Protein AF-A0A6N2KWV5-F1 (afdb_monomer_lite)

Radius of gyration: 16.98 Å; chains: 1; bounding box: 44×33×42 Å

pLDDT: mean 80.91, std 16.28, range [36.53, 98.19]

Sequence (181 aa):
MEHQEISQGLNRRLTGRFKATDANRLRDEYKRLVNGLALSGNLPGSDSWLSNPALPDDILREAVPGNIRRAEHFLHVLRRLLQYLTVRLDTEDVEKESPISFVASINNQAGIDQKTLKFCYDRLHSLMLTLEITDTDDFLHVQTICDFATLVGTYSRGFSIIIEPFDERMPHIPDPVLQLP

Structure (mmCIF, N/CA/C/O backbone):
data_AF-A0A6N2KWV5-F1
#
_entry.id   AF-A0A6N2KWV5-F1
#
loop_
_atom_site.group_PDB
_atom_site.id
_atom_site.type_symbol
_atom_site.label_atom_id
_atom_site.label_alt_id
_atom_site.label_comp_id
_atom_site.label_asym_id
_atom_site.label_entity_id
_atom_site.label_seq_id
_atom_site.pdbx_PDB_ins_code
_atom_site.Cartn_x
_atom_site.Cartn_y
_atom_site.Cartn_z
_atom_site.occupancy
_atom_site.B_iso_or_equiv
_atom_site.auth_seq_id
_atom_site.auth_comp_id
_atom_site.auth_asym_id
_atom_site.auth_atom_id
_atom_site.pdbx_PDB_model_num
ATOM 1 N N . MET A 1 1 ? -15.058 15.237 -1.815 1.00 39.69 1 MET A N 1
ATOM 2 C CA . MET A 1 1 ? -15.020 15.262 -3.298 1.00 39.69 1 MET A CA 1
ATOM 3 C C . MET A 1 1 ? -13.595 15.496 -3.815 1.00 39.69 1 MET A C 1
ATOM 5 O O . MET A 1 1 ? -13.148 14.713 -4.641 1.00 39.69 1 MET A O 1
ATOM 9 N N . GLU A 1 2 ? -12.834 16.448 -3.253 1.00 44.88 2 GLU A N 1
ATOM 10 C CA . GLU A 1 2 ? -11.426 16.720 -3.633 1.00 44.88 2 GLU A CA 1
ATOM 11 C C . GLU A 1 2 ? -10.454 15.541 -3.415 1.00 44.88 2 GLU A C 1
ATOM 13 O O . GLU A 1 2 ? -9.685 15.205 -4.312 1.00 44.88 2 GLU A O 1
ATOM 18 N N . HIS A 1 3 ? -10.517 14.831 -2.280 1.00 46.53 3 HIS A N 1
ATOM 19 C CA . HIS A 1 3 ? -9.602 13.704 -2.002 1.00 46.53 3 HIS A CA 1
ATOM 20 C C . HIS A 1 3 ? -9.715 12.546 -3.010 1.00 46.53 3 HIS A C 1
ATOM 22 O O . HIS A 1 3 ? -8.729 11.870 -3.328 1.00 46.53 3 HIS A O 1
ATOM 28 N N . GLN A 1 4 ? -10.917 12.337 -3.552 1.00 45.81 4 GLN A N 1
ATOM 29 C CA . GLN A 1 4 ? -11.189 11.286 -4.527 1.00 45.81 4 GLN A CA 1
ATOM 30 C C . GLN A 1 4 ? -10.720 11.694 -5.932 1.00 45.81 4 GLN A C 1
ATOM 32 O O . GLN A 1 4 ? -10.188 10.854 -6.659 1.00 45.81 4 GLN A O 1
ATOM 37 N N . GLU A 1 5 ? -10.810 12.981 -6.287 1.00 52.19 5 GLU A N 1
ATOM 38 C CA . GLU A 1 5 ? -10.238 13.528 -7.526 1.00 52.19 5 GLU A CA 1
ATOM 39 C C . GLU A 1 5 ? -8.705 13.517 -7.522 1.00 52.19 5 GLU A C 1
ATOM 41 O O . GLU A 1 5 ? -8.103 13.160 -8.535 1.00 52.19 5 GLU A O 1
ATOM 46 N N . ILE A 1 6 ? -8.062 13.815 -6.388 1.00 52.72 6 ILE A N 1
ATOM 47 C CA . ILE A 1 6 ? -6.595 13.791 -6.257 1.00 52.72 6 ILE A CA 1
ATOM 48 C C . ILE A 1 6 ? -6.064 12.360 -6.427 1.00 52.72 6 ILE A C 1
ATOM 50 O O . ILE A 1 6 ? -5.170 12.118 -7.243 1.00 52.72 6 ILE A O 1
ATOM 54 N N . SER A 1 7 ? -6.669 11.380 -5.745 1.00 53.28 7 SER A N 1
ATOM 55 C CA . SER A 1 7 ? -6.285 9.966 -5.882 1.00 53.28 7 SER A CA 1
ATOM 56 C C . SER A 1 7 ? -6.522 9.423 -7.298 1.00 53.28 7 SER A C 1
ATOM 58 O O . SER A 1 7 ? -5.690 8.683 -7.835 1.00 53.28 7 SER A O 1
ATOM 60 N N . GLN A 1 8 ? -7.627 9.804 -7.947 1.00 59.06 8 GLN A N 1
ATOM 61 C CA . GLN A 1 8 ? -7.905 9.409 -9.332 1.00 59.06 8 GLN A CA 1
ATOM 62 C C . GLN A 1 8 ? -6.974 10.104 -10.338 1.00 59.06 8 GLN A C 1
ATOM 64 O O . GLN A 1 8 ? -6.502 9.465 -11.285 1.00 59.06 8 GLN A O 1
ATOM 69 N N . GLY A 1 9 ? -6.660 11.382 -10.119 1.00 63.72 9 GLY A N 1
ATOM 70 C CA . GLY A 1 9 ? -5.737 12.170 -10.931 1.00 63.72 9 GLY A CA 1
ATOM 71 C C . GLY A 1 9 ? -4.317 11.612 -10.888 1.00 63.72 9 GLY A C 1
ATOM 72 O O . GLY A 1 9 ? -3.697 11.412 -11.937 1.00 63.72 9 GLY A O 1
ATOM 73 N N . LEU A 1 10 ? -3.838 11.256 -9.698 1.00 62.84 10 LEU A N 1
ATOM 74 C CA . LEU A 1 10 ? -2.514 10.675 -9.494 1.00 62.84 10 LEU A CA 1
ATOM 75 C C . LEU A 1 10 ? -2.386 9.290 -10.142 1.00 62.84 10 LEU A C 1
ATOM 77 O O . LEU A 1 10 ? -1.411 8.995 -10.838 1.00 62.84 10 LEU A O 1
ATOM 81 N N . ASN A 1 11 ? -3.426 8.463 -10.025 1.00 64.62 11 ASN A N 1
ATOM 82 C CA . ASN A 1 11 ? -3.470 7.161 -10.684 1.00 64.62 11 ASN A CA 1
ATOM 83 C C . ASN A 1 11 ? -3.483 7.281 -12.216 1.00 64.62 11 ASN A C 1
ATOM 85 O O . ASN A 1 11 ? -2.806 6.523 -12.922 1.00 64.62 11 ASN A O 1
ATOM 89 N N . ARG A 1 12 ? -4.221 8.263 -12.747 1.00 69.00 12 ARG A N 1
ATOM 90 C CA . ARG A 1 12 ? -4.242 8.566 -14.181 1.00 69.00 12 ARG A CA 1
ATOM 91 C C . ARG A 1 12 ? -2.865 9.027 -14.666 1.00 69.00 12 ARG A C 1
ATOM 93 O O . ARG A 1 12 ? -2.441 8.573 -15.726 1.00 69.00 12 ARG A O 1
ATOM 100 N N . ARG A 1 13 ? -2.143 9.845 -13.890 1.00 71.38 13 ARG A N 1
ATOM 101 C CA . ARG A 1 13 ? -0.769 10.281 -14.206 1.00 71.38 13 ARG A CA 1
ATOM 102 C C . ARG A 1 13 ? 0.225 9.116 -14.196 1.00 71.38 13 ARG A C 1
ATOM 104 O O . ARG A 1 13 ? 0.943 8.952 -15.181 1.00 71.38 13 ARG A O 1
ATOM 111 N N . LEU A 1 14 ? 0.209 8.256 -13.168 1.00 69.88 14 LEU A N 1
ATOM 112 C CA . LEU A 1 14 ? 1.034 7.034 -13.121 1.00 69.88 14 LEU A CA 1
ATOM 113 C C . LEU A 1 14 ? 0.756 6.120 -14.314 1.00 69.88 14 LEU A C 1
ATOM 115 O O . LEU A 1 14 ? 1.677 5.661 -14.982 1.00 69.88 14 LEU A O 1
ATOM 119 N N . THR A 1 15 ? -0.521 5.901 -14.625 1.00 71.88 15 THR A N 1
ATOM 120 C CA . THR A 1 15 ? -0.932 5.073 -15.765 1.00 71.88 15 THR A CA 1
ATOM 121 C C . THR A 1 15 ? -0.523 5.706 -17.101 1.00 71.88 15 THR A C 1
ATOM 123 O O . THR A 1 15 ? -0.143 4.995 -18.029 1.00 71.88 15 THR A O 1
ATOM 126 N N . GLY A 1 16 ? -0.582 7.036 -17.210 1.00 71.69 16 GLY A N 1
ATOM 127 C CA . GLY A 1 16 ? -0.129 7.784 -18.382 1.00 71.69 16 GLY A CA 1
ATOM 128 C C . GLY A 1 16 ? 1.374 7.639 -18.611 1.00 71.69 16 GLY A C 1
ATOM 129 O O . GLY A 1 16 ? 1.782 7.239 -19.700 1.00 71.69 16 GLY A O 1
ATOM 130 N N . ARG A 1 17 ? 2.190 7.871 -17.573 1.00 71.44 17 ARG A N 1
ATOM 131 C CA . ARG A 1 17 ? 3.647 7.674 -17.646 1.00 71.44 17 ARG A CA 1
ATOM 132 C C . ARG A 1 17 ? 4.006 6.218 -17.932 1.00 71.44 17 ARG A C 1
ATOM 134 O O . ARG A 1 17 ? 4.858 5.966 -18.775 1.00 71.44 17 ARG A O 1
ATOM 141 N N . PHE A 1 18 ? 3.299 5.266 -17.325 1.00 72.06 18 PHE A N 1
ATOM 142 C CA . PHE A 1 18 ? 3.467 3.836 -17.594 1.00 72.06 18 PHE A CA 1
ATOM 143 C C . PHE A 1 18 ? 3.285 3.494 -19.080 1.00 72.06 18 PHE A C 1
ATOM 145 O O . PHE A 1 18 ? 4.113 2.790 -19.647 1.00 72.06 18 PHE A O 1
ATOM 152 N N . LYS A 1 19 ? 2.246 4.032 -19.733 1.00 73.44 19 LYS A N 1
ATOM 153 C CA . LYS A 1 19 ? 1.997 3.807 -21.168 1.00 73.44 19 LYS A CA 1
ATOM 154 C C . LYS A 1 19 ? 3.028 4.469 -22.084 1.00 73.44 19 LYS A C 1
ATOM 156 O O . LYS A 1 19 ? 3.226 3.993 -23.196 1.00 73.44 19 LYS A O 1
ATOM 161 N N . ALA A 1 20 ? 3.640 5.565 -21.641 1.00 75.88 20 ALA A N 1
ATOM 162 C CA . ALA A 1 20 ? 4.669 6.283 -22.390 1.00 75.88 20 ALA A CA 1
ATOM 163 C C . ALA A 1 20 ? 6.086 5.716 -22.173 1.00 75.88 20 ALA A C 1
ATOM 165 O O . ALA A 1 20 ? 7.008 6.084 -22.897 1.00 75.88 20 ALA A O 1
ATOM 166 N N . THR A 1 21 ? 6.271 4.844 -21.178 1.00 79.56 21 THR A N 1
ATOM 167 C CA . THR A 1 21 ? 7.581 4.295 -20.811 1.00 79.56 21 THR A CA 1
ATOM 168 C C . THR A 1 21 ? 7.964 3.123 -21.710 1.00 79.56 21 THR A C 1
ATOM 170 O O . THR A 1 21 ? 7.139 2.268 -22.029 1.00 79.56 21 THR A O 1
ATOM 173 N N . ASP A 1 22 ? 9.243 3.058 -22.081 1.00 81.88 22 ASP A N 1
ATOM 174 C CA . ASP A 1 22 ? 9.811 1.960 -22.865 1.00 81.88 22 ASP A CA 1
ATOM 175 C C . ASP A 1 22 ? 9.599 0.596 -22.173 1.00 81.88 22 ASP A C 1
ATOM 177 O O . ASP A 1 22 ? 10.006 0.371 -21.027 1.00 81.88 22 ASP A O 1
ATOM 181 N N . ALA A 1 23 ? 8.998 -0.345 -22.905 1.00 84.94 23 ALA A N 1
ATOM 182 C CA . ALA A 1 23 ? 8.750 -1.713 -22.462 1.00 84.94 23 ALA A CA 1
ATOM 183 C C . ALA A 1 23 ? 10.030 -2.453 -22.028 1.00 84.94 23 ALA A C 1
ATOM 185 O O . ALA A 1 23 ? 9.971 -3.313 -21.143 1.00 84.94 23 ALA A O 1
ATOM 186 N N . ASN A 1 24 ? 11.192 -2.118 -22.599 1.00 87.44 24 ASN A N 1
ATOM 187 C CA . ASN A 1 24 ? 12.470 -2.700 -22.190 1.00 87.44 24 ASN A CA 1
ATOM 188 C C . ASN A 1 24 ? 12.813 -2.353 -20.741 1.00 87.44 24 ASN A C 1
ATOM 190 O O . ASN A 1 24 ? 13.229 -3.230 -19.985 1.00 87.44 24 ASN A O 1
ATOM 194 N N . ARG A 1 25 ? 12.549 -1.112 -20.321 1.00 87.56 25 ARG A N 1
ATOM 195 C CA . ARG A 1 25 ? 12.828 -0.649 -18.956 1.00 87.56 25 ARG A CA 1
ATOM 196 C C . ARG A 1 25 ? 11.981 -1.382 -17.928 1.00 87.56 25 ARG A C 1
ATOM 198 O O . ARG A 1 25 ? 12.504 -1.833 -16.913 1.00 87.56 25 ARG A O 1
ATOM 205 N N . LEU A 1 26 ? 10.694 -1.563 -18.226 1.00 88.19 26 LEU A N 1
ATOM 206 C CA . LEU A 1 26 ? 9.772 -2.341 -17.393 1.00 88.19 26 LEU A CA 1
ATOM 207 C C . LEU A 1 26 ? 10.192 -3.816 -17.310 1.00 88.19 26 LEU A C 1
ATOM 209 O O . LEU A 1 26 ? 10.083 -4.449 -16.260 1.00 88.19 26 LEU A O 1
ATOM 213 N N . ARG A 1 27 ? 10.716 -4.375 -18.406 1.00 87.88 27 ARG A N 1
ATOM 214 C CA . ARG A 1 27 ? 11.245 -5.743 -18.418 1.00 87.88 27 ARG A CA 1
ATOM 215 C C . ARG A 1 27 ? 12.509 -5.878 -17.570 1.00 87.88 27 ARG A C 1
ATOM 217 O O . ARG A 1 27 ? 12.678 -6.894 -16.896 1.00 87.88 27 ARG A O 1
ATOM 224 N N . ASP A 1 28 ? 13.387 -4.884 -17.590 1.00 89.69 28 ASP A N 1
ATOM 225 C 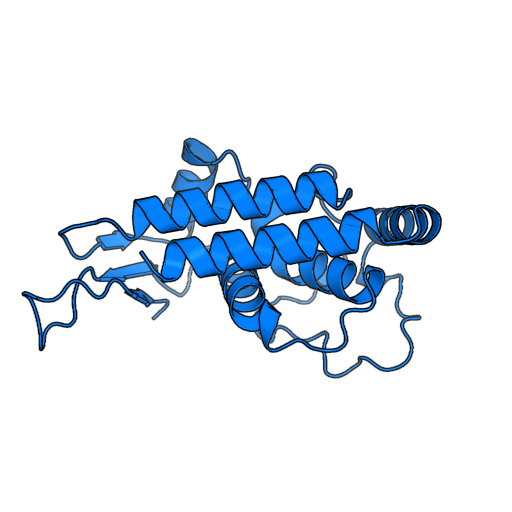CA . ASP A 1 28 ? 14.606 -4.898 -16.784 1.00 89.69 28 ASP A CA 1
ATOM 226 C C . ASP A 1 28 ? 14.319 -4.636 -15.302 1.00 89.69 28 ASP A C 1
ATOM 228 O O . ASP A 1 28 ? 14.915 -5.293 -14.450 1.00 89.69 28 ASP A O 1
ATOM 232 N N . GLU A 1 29 ? 13.339 -3.786 -14.982 1.00 89.69 29 GLU A N 1
ATOM 233 C CA . GLU A 1 29 ? 12.780 -3.676 -13.628 1.00 89.69 29 GLU A CA 1
ATOM 234 C C . GLU A 1 29 ? 12.281 -5.033 -13.128 1.00 89.69 29 GLU A C 1
ATOM 236 O O . GLU A 1 29 ? 12.701 -5.487 -12.066 1.00 89.69 29 GLU A O 1
ATOM 241 N N . TYR A 1 30 ? 11.456 -5.728 -13.916 1.00 90.38 30 TYR A N 1
ATOM 242 C CA . TYR A 1 30 ? 10.940 -7.043 -13.542 1.00 90.38 30 TYR A CA 1
ATOM 243 C C . TYR A 1 30 ? 12.062 -8.027 -13.174 1.00 90.38 30 TYR A C 1
ATOM 245 O O . TYR A 1 30 ? 11.960 -8.722 -12.163 1.00 90.38 30 TYR A O 1
ATOM 253 N N . LYS A 1 31 ? 13.153 -8.074 -13.953 1.00 88.94 31 LYS A N 1
ATOM 254 C CA . LYS A 1 31 ? 14.308 -8.936 -13.646 1.00 88.94 31 LYS A CA 1
ATOM 255 C C . LYS A 1 31 ? 14.958 -8.566 -12.310 1.00 88.94 31 LYS A C 1
ATOM 257 O O . LYS A 1 31 ? 15.264 -9.465 -11.531 1.00 88.94 31 LYS A O 1
ATOM 262 N N . ARG A 1 32 ? 15.128 -7.269 -12.020 1.00 86.88 32 ARG A N 1
ATOM 263 C CA . ARG A 1 32 ? 15.656 -6.802 -10.724 1.00 86.88 32 ARG A CA 1
ATOM 264 C C . ARG A 1 32 ? 14.755 -7.235 -9.566 1.00 86.88 32 ARG A C 1
ATOM 266 O O . ARG A 1 32 ? 15.246 -7.784 -8.588 1.00 86.88 32 ARG A O 1
ATOM 273 N N . LEU A 1 33 ? 13.435 -7.089 -9.714 1.00 87.81 33 LEU A N 1
ATOM 274 C CA . LEU A 1 33 ? 12.451 -7.476 -8.692 1.00 87.81 33 LEU A CA 1
ATOM 275 C C . LEU A 1 33 ? 12.444 -8.989 -8.404 1.00 87.81 33 LEU A C 1
ATOM 277 O O . LEU A 1 33 ? 12.182 -9.399 -7.273 1.00 87.81 33 LEU A O 1
ATOM 281 N N . VAL A 1 34 ? 12.732 -9.823 -9.411 1.00 85.50 34 VAL A N 1
ATOM 282 C CA . VAL A 1 34 ? 12.865 -11.284 -9.253 1.00 85.50 34 VAL A CA 1
ATOM 283 C C . VAL A 1 34 ? 14.130 -11.657 -8.481 1.00 85.50 34 VAL A C 1
ATOM 285 O O . 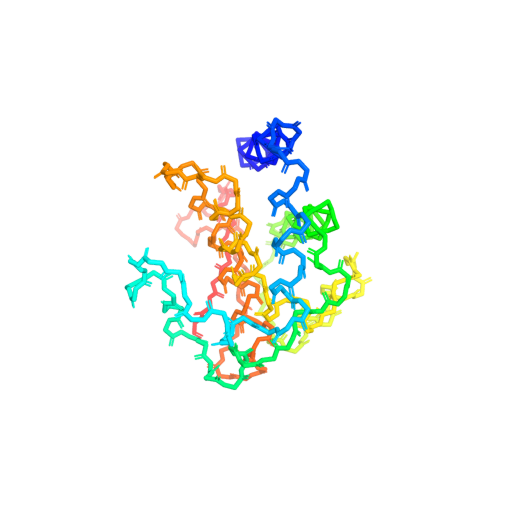VAL A 1 34 ? 14.083 -12.570 -7.661 1.00 85.50 34 VAL A O 1
ATOM 288 N N . ASN A 1 35 ? 15.234 -10.950 -8.722 1.00 79.38 35 ASN A N 1
ATOM 289 C CA . ASN A 1 35 ? 16.534 -11.248 -8.120 1.00 79.38 35 ASN A CA 1
ATOM 290 C C . ASN A 1 35 ? 16.699 -10.687 -6.694 1.00 79.38 35 ASN A C 1
ATOM 292 O O . ASN A 1 35 ? 17.714 -10.954 -6.060 1.00 79.38 35 ASN A O 1
ATOM 296 N N . GLY A 1 36 ? 15.710 -9.942 -6.190 1.00 71.25 36 GLY A N 1
ATOM 297 C CA . GLY A 1 36 ? 15.759 -9.276 -4.888 1.00 71.25 36 GLY A CA 1
ATOM 298 C C . GLY A 1 36 ? 16.284 -7.843 -4.984 1.00 71.25 36 GLY A C 1
ATOM 299 O O . GLY A 1 36 ? 17.190 -7.535 -5.763 1.00 71.25 36 GLY A O 1
ATOM 300 N N . LEU A 1 37 ? 15.690 -6.955 -4.185 1.00 63.31 37 LEU A N 1
ATOM 301 C CA . LEU A 1 37 ? 15.959 -5.514 -4.222 1.00 63.31 37 LEU A CA 1
ATOM 302 C C . LEU A 1 37 ? 17.363 -5.175 -3.691 1.00 63.31 37 LEU A C 1
ATOM 304 O O . LEU A 1 37 ? 18.084 -4.429 -4.349 1.00 63.31 37 LEU A O 1
ATOM 308 N N . ALA A 1 38 ? 17.803 -5.803 -2.592 1.00 55.47 38 ALA A N 1
ATOM 309 C CA . ALA A 1 38 ? 19.136 -5.582 -2.012 1.00 55.47 38 ALA A CA 1
ATOM 310 C C . ALA A 1 38 ? 20.316 -6.046 -2.889 1.00 55.47 38 ALA A C 1
ATOM 312 O O . ALA A 1 38 ? 21.417 -5.516 -2.771 1.00 55.47 38 ALA A O 1
ATOM 313 N N . LEU A 1 39 ? 20.120 -7.032 -3.772 1.00 48.78 39 LEU A N 1
ATOM 314 C CA . LEU A 1 39 ? 21.189 -7.541 -4.645 1.00 48.78 39 LEU A CA 1
ATOM 315 C C . LEU A 1 39 ? 21.473 -6.614 -5.836 1.00 48.78 39 LEU A C 1
ATOM 317 O O . LEU A 1 39 ? 22.533 -6.709 -6.451 1.00 48.78 39 LEU A O 1
ATOM 321 N N . SER A 1 40 ? 20.558 -5.693 -6.153 1.00 48.19 40 SER A N 1
ATOM 322 C CA . SER A 1 40 ? 20.702 -4.740 -7.260 1.00 48.19 40 SER A CA 1
ATOM 323 C C . SER A 1 40 ? 21.341 -3.413 -6.826 1.00 48.19 40 SER A C 1
ATOM 325 O O . SER A 1 40 ? 20.976 -2.371 -7.367 1.00 48.19 40 SER A O 1
ATOM 327 N N . GLY A 1 41 ? 22.301 -3.451 -5.888 1.00 43.59 41 GLY A N 1
ATOM 328 C CA . GLY A 1 41 ? 23.069 -2.317 -5.330 1.00 43.59 41 GLY A CA 1
ATOM 329 C C . GLY A 1 41 ? 23.945 -1.536 -6.325 1.00 43.59 41 GLY A C 1
ATOM 330 O O . GLY A 1 41 ? 25.021 -1.067 -5.980 1.00 43.59 41 GLY A O 1
ATOM 331 N N . ASN A 1 42 ? 23.500 -1.411 -7.573 1.00 38.66 42 ASN A N 1
ATOM 332 C CA . ASN A 1 42 ? 24.151 -0.690 -8.656 1.00 38.66 42 ASN A CA 1
ATOM 333 C C . ASN A 1 42 ? 23.269 0.461 -9.183 1.00 38.66 42 ASN A C 1
ATOM 335 O O . ASN A 1 42 ? 23.411 0.872 -10.336 1.00 38.66 42 ASN A O 1
ATOM 339 N N . LEU A 1 43 ? 22.332 0.957 -8.365 1.00 44.81 43 LEU A N 1
ATOM 340 C CA . LEU A 1 43 ? 21.643 2.222 -8.622 1.00 44.81 43 LEU A CA 1
ATOM 341 C C . LEU A 1 43 ? 22.621 3.364 -8.289 1.00 44.81 43 LEU A C 1
ATOM 343 O O . LEU A 1 43 ? 23.013 3.496 -7.129 1.00 44.81 43 LEU A O 1
ATOM 347 N N . PRO A 1 44 ? 23.068 4.170 -9.268 1.00 36.53 44 PRO A N 1
ATOM 348 C CA . PRO A 1 44 ? 23.985 5.267 -8.996 1.00 36.53 44 PRO A CA 1
ATOM 349 C C . PRO A 1 44 ? 23.229 6.379 -8.252 1.00 36.53 44 PRO A C 1
ATOM 351 O O . PRO A 1 44 ? 22.346 7.008 -8.829 1.00 36.53 44 PRO A O 1
ATOM 354 N N . GLY A 1 45 ? 23.590 6.641 -6.990 1.00 41.25 45 GLY A N 1
ATOM 355 C CA . GLY A 1 45 ? 23.313 7.924 -6.327 1.00 41.25 45 GLY A CA 1
ATOM 356 C C . GLY A 1 45 ? 22.120 8.024 -5.365 1.00 41.25 45 GLY A C 1
ATOM 357 O O . GLY A 1 45 ? 21.624 9.132 -5.183 1.00 41.25 45 GLY A O 1
ATOM 358 N N . SER A 1 46 ? 21.651 6.945 -4.725 1.00 41.81 46 SER A N 1
ATOM 359 C CA . SER A 1 46 ? 20.450 7.007 -3.865 1.00 41.81 46 SER A CA 1
ATOM 360 C C . SER A 1 46 ? 20.610 6.444 -2.446 1.00 41.81 46 SER A C 1
ATOM 362 O O . SER A 1 46 ? 19.633 5.953 -1.882 1.00 41.81 46 SER A O 1
ATOM 364 N N . ASP A 1 47 ? 21.791 6.553 -1.829 1.00 41.50 47 ASP A N 1
ATOM 365 C CA . ASP A 1 47 ? 22.024 6.081 -0.446 1.00 41.50 47 ASP A CA 1
ATOM 366 C C . ASP A 1 47 ? 21.150 6.796 0.605 1.00 41.50 47 ASP A C 1
ATOM 368 O O . ASP A 1 47 ? 20.951 6.285 1.701 1.00 41.50 47 ASP A O 1
ATOM 372 N N . SER A 1 48 ? 20.574 7.957 0.271 1.00 42.88 48 SER A N 1
ATOM 373 C CA . SER A 1 48 ? 19.686 8.708 1.171 1.00 42.88 48 SER A CA 1
ATOM 374 C C . SER A 1 48 ? 18.188 8.471 0.930 1.00 42.88 48 SER A C 1
ATOM 376 O O . SER A 1 48 ? 17.383 8.888 1.757 1.00 42.88 48 SER A O 1
ATOM 378 N N . TRP A 1 49 ? 17.799 7.838 -0.184 1.00 42.06 49 TRP A N 1
ATOM 379 C CA . TRP A 1 49 ? 16.388 7.694 -0.591 1.00 42.06 49 TRP A CA 1
ATOM 380 C C . TRP A 1 49 ? 15.800 6.303 -0.314 1.00 42.06 49 TRP A C 1
ATOM 382 O O . TRP A 1 49 ? 14.610 6.102 -0.530 1.00 42.06 49 TRP A O 1
ATOM 392 N N . LEU A 1 50 ? 16.625 5.352 0.134 1.00 45.88 50 LEU A N 1
ATOM 393 C CA . LEU A 1 50 ? 16.245 3.955 0.393 1.00 45.88 50 LEU A CA 1
ATOM 394 C C . LEU A 1 50 ? 15.777 3.697 1.830 1.00 45.88 50 LEU A C 1
ATOM 396 O O . LEU A 1 50 ? 15.322 2.600 2.147 1.00 45.88 50 LEU A O 1
ATOM 400 N N . SER A 1 51 ? 15.902 4.682 2.711 1.00 50.41 51 SER A N 1
ATOM 401 C CA . SER A 1 51 ? 15.636 4.488 4.128 1.00 50.41 51 SER A CA 1
ATOM 402 C C . SER A 1 51 ? 14.192 4.855 4.435 1.00 50.41 51 SER A C 1
ATOM 404 O O . SER A 1 51 ? 13.910 5.997 4.791 1.00 50.41 51 SER A O 1
ATOM 406 N N . ASN A 1 52 ? 13.275 3.889 4.358 1.00 52.94 52 ASN A N 1
ATOM 407 C CA . ASN A 1 52 ? 12.148 3.931 5.282 1.00 52.94 52 ASN A CA 1
ATOM 408 C C . ASN A 1 52 ? 12.715 3.536 6.660 1.00 52.94 52 ASN A C 1
ATOM 410 O O . ASN A 1 52 ? 13.060 2.368 6.850 1.00 52.94 52 ASN A O 1
ATOM 414 N N . PRO A 1 53 ? 12.865 4.472 7.618 1.00 54.41 53 PRO A N 1
ATOM 415 C CA . PRO A 1 53 ? 13.481 4.184 8.917 1.00 54.41 53 PRO A CA 1
ATOM 416 C C . PRO A 1 53 ? 12.682 3.161 9.743 1.00 54.41 53 PRO A C 1
ATOM 418 O O . PRO A 1 53 ? 13.168 2.686 10.766 1.00 54.41 53 PRO A O 1
ATOM 421 N N . ALA A 1 54 ? 11.466 2.825 9.303 1.00 57.75 54 ALA A N 1
ATOM 422 C CA . ALA A 1 54 ? 10.574 1.856 9.914 1.00 57.75 54 ALA A CA 1
ATOM 423 C C . ALA A 1 54 ? 10.609 0.471 9.229 1.00 57.75 54 ALA A C 1
ATOM 425 O O . ALA A 1 54 ? 9.687 -0.318 9.412 1.00 57.75 54 ALA A O 1
ATOM 426 N N . LEU A 1 55 ? 11.619 0.145 8.413 1.00 63.12 55 LEU A N 1
ATOM 427 C CA . LEU A 1 55 ? 11.759 -1.191 7.822 1.00 63.12 55 LEU A CA 1
ATOM 428 C C . LEU A 1 55 ? 12.900 -1.990 8.473 1.00 63.12 55 LEU A C 1
ATOM 430 O O . LEU A 1 55 ? 14.013 -1.479 8.579 1.00 63.12 55 LEU A O 1
ATOM 434 N N . PRO A 1 56 ? 12.672 -3.252 8.882 1.00 64.75 56 PRO A N 1
ATOM 435 C CA . PRO A 1 56 ? 13.756 -4.145 9.265 1.00 64.75 56 PRO A CA 1
ATOM 436 C C . PRO A 1 56 ? 14.559 -4.622 8.034 1.00 64.75 56 PRO A C 1
ATOM 438 O O . PRO A 1 56 ? 14.012 -4.846 6.951 1.00 64.75 56 PRO A O 1
ATOM 441 N N . ASP A 1 57 ? 15.877 -4.778 8.212 1.00 60.66 57 ASP A N 1
ATOM 442 C CA . ASP A 1 57 ? 16.859 -5.058 7.144 1.00 60.66 57 ASP A CA 1
ATOM 443 C C . ASP A 1 57 ? 16.615 -6.365 6.366 1.00 60.66 57 ASP A C 1
ATOM 445 O O . ASP A 1 57 ? 17.131 -6.561 5.262 1.00 60.66 57 ASP A O 1
ATOM 449 N N . ASP A 1 58 ? 15.883 -7.305 6.958 1.00 57.69 58 ASP A N 1
ATOM 450 C CA . ASP A 1 58 ? 15.579 -8.617 6.393 1.00 57.69 58 ASP A CA 1
ATOM 451 C C . ASP A 1 58 ? 14.556 -8.541 5.250 1.00 57.69 58 ASP A C 1
ATOM 453 O O . ASP A 1 58 ? 14.734 -9.225 4.238 1.00 57.69 58 ASP A O 1
ATOM 457 N N . ILE A 1 59 ? 13.562 -7.649 5.346 1.00 63.09 59 ILE A N 1
ATOM 458 C CA . ILE A 1 59 ? 12.583 -7.396 4.273 1.00 63.09 59 ILE A CA 1
ATOM 459 C C . ILE A 1 59 ? 13.283 -6.911 2.997 1.00 63.09 59 ILE A C 1
ATOM 461 O O . ILE A 1 59 ? 12.950 -7.365 1.901 1.00 63.09 59 ILE A O 1
ATOM 465 N N . LEU A 1 60 ? 14.317 -6.074 3.131 1.00 59.78 60 LEU A N 1
ATOM 466 C CA . LEU A 1 60 ? 15.060 -5.499 2.002 1.00 59.78 60 LEU A CA 1
ATOM 467 C C . LEU A 1 60 ? 15.761 -6.563 1.134 1.00 59.78 60 LEU A C 1
ATOM 469 O O . LEU A 1 60 ? 16.062 -6.330 -0.042 1.00 59.78 60 LEU A O 1
ATOM 473 N N . ARG A 1 61 ? 16.027 -7.749 1.695 1.00 66.19 61 ARG A N 1
ATOM 474 C CA . ARG A 1 61 ? 16.759 -8.840 1.028 1.00 66.19 61 ARG A CA 1
ATOM 475 C C . ARG A 1 61 ? 15.856 -9.851 0.331 1.00 66.19 61 ARG A C 1
ATOM 477 O O . ARG A 1 61 ? 16.353 -10.689 -0.422 1.00 66.19 61 ARG A O 1
ATOM 484 N N . GLU A 1 62 ? 14.551 -9.792 0.557 1.00 76.69 62 GLU A N 1
ATOM 485 C CA . GLU A 1 62 ? 13.609 -10.735 -0.029 1.00 76.69 62 GLU A CA 1
ATOM 486 C C . GLU A 1 62 ? 13.239 -10.383 -1.483 1.00 76.69 62 GLU A C 1
ATOM 488 O O . GLU A 1 62 ? 13.217 -9.227 -1.911 1.00 76.69 62 GLU A O 1
ATOM 493 N N . ALA A 1 63 ? 12.912 -11.412 -2.270 1.00 82.94 63 ALA A N 1
ATOM 494 C CA . ALA A 1 63 ? 12.365 -11.220 -3.608 1.00 82.94 63 ALA A CA 1
ATOM 495 C C . ALA A 1 63 ? 10.943 -10.651 -3.537 1.00 82.94 63 ALA A C 1
ATOM 497 O O . ALA A 1 63 ? 10.104 -11.118 -2.758 1.00 82.94 63 ALA A O 1
ATOM 498 N N . VAL A 1 64 ? 10.643 -9.707 -4.430 1.00 89.44 64 VAL A N 1
ATOM 499 C CA . VAL A 1 64 ? 9.333 -9.054 -4.466 1.00 89.44 64 VAL A CA 1
ATOM 500 C C . VAL A 1 64 ? 8.233 -10.077 -4.804 1.00 89.44 64 VAL A C 1
ATOM 502 O O . VAL A 1 64 ? 8.418 -10.904 -5.717 1.00 89.44 64 VAL A O 1
ATOM 505 N N . PRO A 1 65 ? 7.076 -10.044 -4.109 1.00 90.88 65 PRO A N 1
ATOM 506 C CA . PRO A 1 65 ? 5.954 -10.945 -4.363 1.00 90.88 65 PRO A CA 1
ATOM 507 C C . PRO A 1 65 ? 5.502 -10.943 -5.827 1.00 90.88 65 PRO A C 1
ATOM 509 O O . PRO A 1 65 ? 5.374 -9.896 -6.464 1.00 90.88 65 PRO A O 1
ATOM 512 N N . GLY A 1 66 ? 5.258 -12.137 -6.379 1.00 92.25 66 GLY A N 1
ATOM 513 C CA . GLY A 1 66 ? 4.974 -12.335 -7.807 1.00 92.25 66 GLY A CA 1
ATOM 514 C C . GLY A 1 66 ? 3.770 -11.549 -8.329 1.00 92.25 66 GLY A C 1
ATOM 515 O O . GLY A 1 66 ? 3.795 -11.053 -9.456 1.00 92.25 66 GLY A O 1
ATOM 516 N N . ASN A 1 67 ? 2.751 -11.382 -7.488 1.00 93.62 67 ASN A N 1
ATOM 517 C CA . ASN A 1 67 ? 1.526 -10.644 -7.778 1.00 93.62 67 ASN A CA 1
ATOM 518 C C . ASN A 1 67 ? 1.746 -9.134 -7.974 1.00 93.62 67 ASN A C 1
ATOM 520 O O . ASN A 1 67 ? 0.911 -8.515 -8.620 1.00 93.62 67 ASN A O 1
ATOM 524 N N . ILE A 1 68 ? 2.858 -8.550 -7.511 1.00 94.75 68 ILE A N 1
ATOM 525 C CA . ILE A 1 68 ? 3.162 -7.117 -7.699 1.00 94.75 68 ILE A CA 1
ATOM 526 C C . ILE A 1 68 ? 4.415 -6.840 -8.534 1.00 94.75 68 ILE A C 1
ATOM 528 O O . ILE A 1 68 ? 4.779 -5.683 -8.717 1.00 94.75 68 ILE A O 1
ATOM 532 N N . ARG A 1 69 ? 5.081 -7.857 -9.097 1.00 92.81 69 ARG A N 1
ATOM 533 C CA . ARG A 1 69 ? 6.295 -7.631 -9.913 1.00 92.81 69 ARG A CA 1
ATOM 534 C C . ARG A 1 69 ? 6.016 -6.775 -11.145 1.00 92.81 69 ARG A C 1
ATOM 536 O O . ARG A 1 69 ? 6.793 -5.885 -11.476 1.00 92.81 69 ARG A O 1
ATOM 543 N N . ARG A 1 70 ? 4.894 -7.015 -11.825 1.00 91.25 70 ARG A N 1
ATOM 544 C CA . ARG A 1 70 ? 4.484 -6.196 -12.970 1.00 91.25 70 ARG A CA 1
ATOM 545 C C . ARG A 1 70 ? 3.863 -4.889 -12.493 1.00 91.25 70 ARG A C 1
ATOM 547 O O . ARG A 1 70 ? 2.986 -4.909 -11.632 1.00 91.25 70 ARG A O 1
ATOM 554 N N . ALA A 1 71 ? 4.264 -3.778 -13.106 1.00 90.69 71 ALA A N 1
ATOM 555 C CA . ALA A 1 71 ? 3.752 -2.453 -12.763 1.00 90.69 71 ALA A CA 1
ATOM 556 C C . ALA A 1 71 ? 2.218 -2.367 -12.880 1.00 90.69 71 ALA A C 1
ATOM 558 O O . ALA A 1 71 ? 1.565 -1.849 -11.983 1.00 90.69 71 ALA A O 1
ATOM 559 N N . GLU A 1 72 ? 1.628 -2.959 -13.925 1.00 90.00 72 GLU A N 1
ATOM 560 C CA . GLU A 1 72 ? 0.169 -3.035 -14.110 1.00 90.00 72 GLU A CA 1
ATOM 561 C C . GLU A 1 72 ? -0.558 -3.675 -12.916 1.00 90.00 72 GLU A C 1
ATOM 563 O O . GLU A 1 72 ? -1.581 -3.161 -12.458 1.00 90.00 72 GLU A O 1
ATOM 568 N N . HIS A 1 73 ? -0.009 -4.762 -12.370 1.00 93.62 73 HIS A N 1
ATOM 569 C CA . HIS A 1 73 ? -0.603 -5.454 -11.233 1.00 93.62 73 HIS A CA 1
ATOM 570 C C . HIS A 1 73 ? -0.423 -4.650 -9.948 1.00 93.62 73 HIS A C 1
ATOM 572 O O . HIS A 1 73 ? -1.356 -4.547 -9.153 1.00 93.62 73 HIS A O 1
ATOM 578 N N . PHE A 1 74 ? 0.746 -4.032 -9.762 1.00 94.75 74 PHE A N 1
ATOM 579 C CA . PHE A 1 74 ? 0.990 -3.168 -8.613 1.00 94.75 74 PHE A CA 1
ATOM 580 C C . PHE A 1 74 ? 0.044 -1.959 -8.593 1.00 94.75 74 PHE A C 1
ATOM 582 O O . PHE A 1 74 ? -0.581 -1.687 -7.572 1.00 94.75 74 PHE A O 1
ATOM 589 N N . LEU A 1 75 ? -0.172 -1.296 -9.734 1.00 91.69 75 LEU A N 1
ATOM 590 C CA . LEU A 1 75 ? -1.159 -0.215 -9.843 1.00 91.69 75 LEU A CA 1
ATOM 591 C C . LEU A 1 75 ? -2.581 -0.698 -9.517 1.00 91.69 75 LEU A C 1
ATOM 593 O O . LEU A 1 75 ? -3.368 0.045 -8.930 1.00 91.69 75 LEU A O 1
ATOM 597 N N . HIS A 1 76 ? -2.920 -1.942 -9.867 1.00 92.75 76 HIS A N 1
ATOM 598 C CA . HIS A 1 76 ? -4.202 -2.543 -9.503 1.00 92.75 76 HIS A CA 1
ATOM 599 C C . HIS A 1 76 ? -4.316 -2.813 -7.991 1.00 92.75 76 HIS A C 1
ATOM 601 O O . HIS A 1 76 ? -5.386 -2.630 -7.414 1.00 92.75 76 HIS A O 1
ATOM 607 N N . VAL A 1 77 ? -3.224 -3.203 -7.326 1.00 95.25 77 VAL A N 1
ATOM 608 C CA . VAL A 1 77 ? -3.161 -3.307 -5.857 1.00 95.25 77 VAL A CA 1
ATOM 609 C C . VAL A 1 77 ? -3.362 -1.940 -5.204 1.00 95.25 77 VAL A C 1
ATOM 611 O O . VAL A 1 77 ? -4.223 -1.824 -4.337 1.00 95.25 77 VAL A O 1
ATOM 614 N N . LEU A 1 78 ? -2.662 -0.898 -5.664 1.00 93.56 78 LEU A N 1
ATOM 615 C CA . LEU A 1 78 ? -2.813 0.459 -5.122 1.00 93.56 78 LEU A CA 1
ATOM 616 C C . LEU A 1 78 ? -4.248 0.983 -5.250 1.00 93.56 78 LEU A C 1
ATOM 618 O O . LEU A 1 78 ? -4.755 1.606 -4.324 1.00 93.56 78 LEU A O 1
ATOM 622 N N . ARG A 1 79 ? -4.936 0.691 -6.363 1.00 9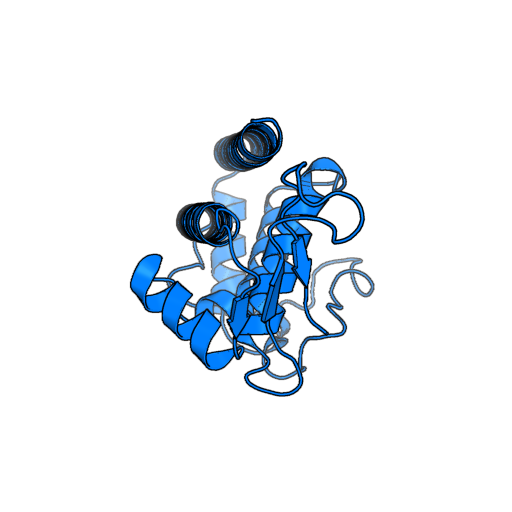1.31 79 ARG A N 1
ATOM 623 C CA . ARG A 1 79 ? -6.359 1.044 -6.537 1.00 91.31 79 ARG A CA 1
ATOM 624 C C . ARG A 1 79 ? -7.250 0.391 -5.492 1.00 91.31 79 ARG A C 1
ATOM 626 O O . ARG A 1 79 ? -8.074 1.074 -4.896 1.00 91.31 79 ARG A O 1
ATOM 633 N N . ARG A 1 80 ? -7.082 -0.915 -5.276 1.00 95.12 80 ARG A N 1
ATOM 634 C CA . ARG A 1 80 ? -7.866 -1.664 -4.286 1.00 95.12 80 ARG A CA 1
ATOM 635 C C . ARG A 1 80 ? -7.583 -1.178 -2.866 1.00 95.12 80 ARG A C 1
ATOM 637 O O . ARG A 1 80 ? -8.519 -1.026 -2.092 1.00 95.12 80 ARG A O 1
ATOM 644 N N . LEU A 1 81 ? -6.322 -0.870 -2.554 1.00 95.19 81 LEU A N 1
ATOM 645 C CA . LEU A 1 81 ? -5.933 -0.313 -1.259 1.00 95.19 81 LEU A CA 1
ATOM 646 C C . LEU A 1 81 ? -6.562 1.067 -1.027 1.00 95.19 81 LEU A C 1
ATOM 648 O O . LEU A 1 81 ? -7.170 1.292 0.011 1.00 95.19 81 LEU A O 1
ATOM 652 N N . LEU A 1 82 ? -6.473 1.967 -2.009 1.00 92.69 82 LEU A N 1
ATOM 653 C CA . LEU A 1 82 ? -7.098 3.292 -1.960 1.00 92.69 82 LEU A CA 1
ATOM 654 C C . LEU A 1 82 ? -8.614 3.214 -1.768 1.00 92.69 82 LEU A C 1
ATOM 656 O O . LEU A 1 82 ? -9.179 3.949 -0.962 1.00 92.69 82 LEU A O 1
ATOM 660 N N . GLN A 1 83 ? -9.271 2.322 -2.507 1.00 92.31 83 GLN A N 1
ATOM 661 C CA . GLN A 1 83 ? -10.708 2.111 -2.394 1.00 92.31 83 GLN A CA 1
ATOM 662 C C . GLN A 1 83 ? -11.084 1.588 -1.005 1.00 92.31 83 GLN A C 1
ATOM 664 O O . GLN A 1 83 ? -12.025 2.099 -0.408 1.00 92.31 83 GLN A O 1
ATOM 669 N N . TYR A 1 84 ? -10.326 0.625 -0.476 1.00 95.19 84 TYR A N 1
ATOM 670 C CA . TYR A 1 84 ? -10.508 0.137 0.888 1.00 95.19 84 TYR A CA 1
ATOM 671 C C . TYR A 1 84 ? -10.366 1.266 1.912 1.00 95.19 84 TYR A C 1
ATOM 673 O O . TYR A 1 84 ? -11.265 1.457 2.720 1.00 95.19 84 TYR A O 1
ATOM 681 N N . LEU A 1 85 ? -9.288 2.056 1.847 1.00 93.25 85 LEU A N 1
ATOM 682 C CA . LEU A 1 85 ? -9.062 3.161 2.783 1.00 93.25 85 LEU A CA 1
ATOM 683 C C . LEU A 1 85 ? -10.157 4.224 2.697 1.00 93.25 85 LEU A C 1
ATOM 685 O O . LEU A 1 85 ? -10.597 4.716 3.724 1.00 93.25 85 LEU A O 1
ATOM 689 N N . THR A 1 86 ? -10.641 4.527 1.492 1.00 90.94 86 THR A N 1
ATOM 690 C CA . THR A 1 86 ? -11.741 5.482 1.300 1.00 90.94 86 THR A CA 1
ATOM 691 C C . THR A 1 86 ? -13.005 5.014 2.018 1.00 90.94 86 THR A C 1
ATOM 693 O O . THR A 1 86 ? -13.628 5.801 2.714 1.00 90.94 86 THR A O 1
ATOM 696 N N . VAL A 1 87 ? -13.356 3.729 1.891 1.00 91.88 87 VAL A N 1
ATOM 697 C CA . VAL A 1 87 ? -14.513 3.149 2.592 1.00 91.88 87 VAL A CA 1
ATOM 698 C C . VAL A 1 87 ? -14.272 3.077 4.101 1.00 91.88 87 VAL A C 1
ATOM 700 O O . VAL A 1 87 ? -15.193 3.298 4.871 1.00 91.88 87 VAL A O 1
ATOM 703 N N . ARG A 1 88 ? -13.044 2.788 4.549 1.00 91.69 88 ARG A N 1
ATOM 704 C CA . ARG A 1 88 ? -12.714 2.729 5.984 1.00 91.69 88 ARG A CA 1
ATOM 705 C C . ARG A 1 88 ? -12.745 4.089 6.676 1.00 91.69 88 ARG A C 1
ATOM 707 O O . ARG A 1 88 ? -13.019 4.126 7.865 1.00 91.69 88 ARG A O 1
ATOM 714 N N . LEU A 1 89 ? -12.434 5.163 5.954 1.00 90.69 89 LEU A N 1
ATOM 715 C CA . LEU A 1 89 ? -12.483 6.535 6.466 1.00 90.69 89 LEU A CA 1
ATOM 716 C C . LEU A 1 89 ? -13.909 7.109 6.485 1.00 90.69 89 LEU A C 1
ATOM 718 O O . LEU A 1 89 ? -14.136 8.126 7.129 1.00 90.69 89 LEU A O 1
ATOM 722 N N . ASP A 1 90 ? -14.854 6.472 5.792 1.00 90.62 90 ASP A N 1
ATOM 723 C CA . ASP A 1 90 ? -16.271 6.846 5.765 1.00 90.62 90 ASP A CA 1
ATOM 724 C C . ASP A 1 90 ? -17.018 6.159 6.922 1.00 90.62 90 ASP A C 1
ATOM 726 O O . ASP A 1 90 ? -17.782 5.212 6.730 1.00 90.62 90 ASP A O 1
ATOM 730 N N . THR A 1 91 ? -16.710 6.581 8.150 1.00 89.00 91 THR A N 1
ATOM 731 C CA . THR A 1 91 ? -17.312 6.075 9.395 1.00 89.00 91 THR A CA 1
ATOM 732 C C . THR A 1 91 ? -17.880 7.231 10.222 1.00 89.00 91 THR A C 1
ATOM 734 O O . THR A 1 91 ? -17.490 8.380 10.032 1.00 89.00 91 THR A O 1
ATOM 737 N N . GLU A 1 92 ? -18.829 6.945 11.114 1.00 88.75 92 GLU A N 1
ATOM 738 C CA . GLU A 1 92 ? -19.424 7.935 12.034 1.00 88.75 92 GLU A CA 1
ATOM 739 C C . GLU A 1 92 ? -18.852 7.833 13.454 1.00 88.75 92 GLU A C 1
ATOM 741 O O . GLU A 1 92 ? -18.940 8.786 14.229 1.00 88.75 92 GLU A O 1
ATOM 746 N N . ASP A 1 93 ? -18.232 6.699 13.781 1.00 89.12 93 ASP A N 1
ATOM 747 C CA . ASP A 1 93 ? -17.695 6.401 15.103 1.00 89.12 93 ASP A CA 1
ATOM 748 C C . ASP A 1 93 ? -16.164 6.384 15.087 1.00 89.12 93 ASP A C 1
ATOM 750 O O . ASP A 1 93 ? -15.528 6.039 14.091 1.00 89.12 93 ASP A O 1
ATOM 754 N N . VAL A 1 94 ? -15.553 6.711 16.229 1.00 91.19 94 VAL A N 1
ATOM 755 C CA . VAL A 1 94 ? -14.116 6.491 16.424 1.00 91.19 94 VAL A CA 1
ATOM 756 C C . VAL A 1 94 ? -13.849 4.990 16.480 1.00 91.19 94 VAL A C 1
ATOM 758 O O . VAL A 1 94 ? -14.344 4.284 17.363 1.00 91.19 94 VAL A O 1
ATOM 761 N N . GLU A 1 95 ? -13.006 4.503 15.578 1.00 94.00 95 GLU A N 1
ATOM 762 C CA . GLU A 1 95 ? -12.622 3.100 15.516 1.00 94.00 95 GLU A CA 1
ATOM 763 C C . GLU A 1 95 ? -11.175 2.913 15.963 1.00 94.00 95 GLU A C 1
ATOM 765 O O . GLU A 1 95 ? -10.271 3.638 15.553 1.00 94.00 95 GLU A O 1
ATOM 770 N N . LYS A 1 96 ? -10.933 1.891 16.786 1.00 94.69 96 LYS A N 1
ATOM 771 C CA . LYS A 1 96 ? -9.588 1.485 17.195 1.00 94.69 96 LYS A CA 1
ATOM 772 C C . LYS A 1 96 ? -9.399 0.002 16.949 1.00 94.69 96 LYS A C 1
ATOM 774 O O . LYS A 1 96 ? -10.134 -0.821 17.494 1.00 94.69 96 LYS A O 1
ATOM 779 N N . GLU A 1 97 ? -8.363 -0.352 16.201 1.00 95.06 97 GLU A N 1
ATOM 780 C CA . GLU A 1 97 ? -8.054 -1.746 15.904 1.00 95.06 97 GLU A CA 1
ATOM 781 C C . GLU A 1 97 ? -6.558 -2.068 15.952 1.00 95.06 97 GLU A C 1
ATOM 783 O O . GLU A 1 97 ? -5.687 -1.198 15.930 1.00 95.06 97 GLU A O 1
ATOM 788 N N . SER A 1 98 ? -6.254 -3.362 16.073 1.00 96.00 98 SER A N 1
ATOM 789 C CA . SER A 1 98 ? -4.876 -3.853 16.041 1.00 96.00 98 SER A CA 1
ATOM 790 C C . SER A 1 98 ? -4.363 -3.956 14.598 1.00 96.00 98 SER A C 1
ATOM 792 O O . SER A 1 98 ? -5.166 -4.211 13.695 1.00 96.00 98 SER A O 1
ATOM 794 N N . PRO A 1 99 ? -3.040 -3.887 14.358 1.00 94.81 99 PRO A N 1
ATOM 795 C CA . PRO A 1 99 ? -2.473 -4.089 13.021 1.00 94.81 99 PRO A CA 1
ATOM 796 C C . PRO A 1 99 ? -2.855 -5.434 12.402 1.00 94.81 99 PRO A C 1
ATOM 798 O O . PRO A 1 99 ? -3.122 -5.522 11.207 1.00 94.81 99 PRO A O 1
ATOM 801 N N . ILE A 1 100 ? -2.950 -6.485 13.223 1.00 96.31 100 ILE A N 1
ATOM 802 C CA . ILE A 1 100 ? -3.358 -7.823 12.778 1.00 96.31 100 ILE A CA 1
ATOM 803 C C . ILE A 1 100 ? -4.801 -7.802 12.262 1.00 96.31 100 ILE A C 1
ATOM 805 O O . ILE A 1 100 ? -5.068 -8.329 11.182 1.00 96.31 100 ILE A O 1
ATOM 809 N N . SER A 1 101 ? -5.715 -7.180 13.013 1.00 96.88 101 SER A N 1
ATOM 810 C CA . SER A 1 101 ? -7.122 -7.033 12.618 1.00 96.88 101 SER A CA 1
ATOM 811 C C . SER A 1 101 ? -7.254 -6.216 11.333 1.00 96.88 101 SER A C 1
ATOM 813 O O . SER A 1 101 ? -7.928 -6.652 10.399 1.00 96.88 101 SER A O 1
ATOM 815 N N . PHE A 1 102 ? -6.525 -5.101 11.247 1.00 96.62 102 PHE A N 1
ATOM 816 C CA . PHE A 1 102 ? -6.537 -4.208 10.092 1.00 96.62 102 PHE A CA 1
ATOM 817 C C . PHE A 1 102 ? -6.049 -4.915 8.820 1.00 96.62 102 PHE A C 1
ATOM 819 O O . PHE A 1 102 ? -6.705 -4.879 7.779 1.00 96.62 102 PHE A O 1
ATOM 826 N N . VAL A 1 103 ? -4.921 -5.629 8.903 1.00 97.31 103 VAL A N 1
ATOM 827 C CA . VAL A 1 103 ? -4.371 -6.408 7.782 1.00 97.31 103 VAL A CA 1
ATOM 828 C C . VAL A 1 103 ? -5.313 -7.544 7.375 1.00 97.31 103 VAL A C 1
ATOM 830 O O . VAL A 1 103 ? -5.497 -7.787 6.181 1.00 97.31 103 VAL A O 1
ATOM 833 N N . ALA A 1 104 ? -5.941 -8.229 8.335 1.00 97.94 104 ALA A N 1
ATOM 834 C CA . ALA A 1 104 ? -6.935 -9.258 8.036 1.00 97.94 104 ALA A CA 1
ATOM 835 C C . ALA A 1 104 ? -8.154 -8.670 7.303 1.00 97.94 104 ALA A C 1
ATOM 837 O O . ALA A 1 104 ? -8.632 -9.261 6.334 1.00 97.94 104 ALA A O 1
ATOM 838 N N . SER A 1 105 ? -8.613 -7.485 7.714 1.00 97.75 105 SER A N 1
ATOM 839 C CA . SER A 1 105 ? -9.695 -6.753 7.054 1.00 97.75 105 SER A CA 1
ATOM 840 C C . SER A 1 105 ? -9.331 -6.353 5.619 1.00 97.75 105 SER A C 1
ATOM 842 O O . SER A 1 105 ? -10.095 -6.647 4.697 1.00 97.75 105 SER A O 1
ATOM 844 N N . ILE A 1 106 ? -8.130 -5.801 5.394 1.00 97.94 106 ILE A N 1
ATOM 845 C CA . ILE A 1 106 ? -7.610 -5.514 4.045 1.00 97.94 106 ILE A CA 1
ATOM 846 C C . ILE A 1 106 ? -7.624 -6.772 3.176 1.00 97.94 106 ILE A C 1
ATOM 848 O O . ILE A 1 106 ? -8.074 -6.735 2.029 1.00 97.94 106 ILE A O 1
ATOM 852 N N . ASN A 1 107 ? -7.133 -7.894 3.698 1.00 97.94 107 ASN A N 1
ATOM 853 C CA . ASN A 1 107 ? -7.088 -9.131 2.931 1.00 97.94 107 ASN A CA 1
ATOM 854 C C . ASN A 1 107 ? -8.500 -9.603 2.552 1.00 97.94 107 ASN A C 1
ATOM 856 O O . ASN A 1 107 ? -8.756 -9.910 1.391 1.00 97.94 107 ASN A O 1
ATOM 860 N N . ASN A 1 108 ? -9.434 -9.587 3.503 1.00 97.81 108 ASN A N 1
ATOM 861 C CA . ASN A 1 108 ? -10.802 -10.051 3.283 1.00 97.81 108 ASN A CA 1
ATOM 862 C C . ASN A 1 108 ? -11.593 -9.156 2.317 1.00 97.81 108 ASN A C 1
ATOM 864 O O . ASN A 1 108 ? -12.356 -9.668 1.502 1.00 97.81 108 ASN A O 1
ATOM 868 N N . GLN A 1 109 ? -11.423 -7.834 2.401 1.00 97.31 109 GLN A N 1
ATOM 869 C CA . GLN A 1 109 ? -12.238 -6.877 1.646 1.00 97.31 109 GLN A CA 1
ATOM 870 C C . GLN A 1 109 ? -11.588 -6.431 0.330 1.00 97.31 109 GLN A C 1
ATOM 872 O O . GLN A 1 109 ? -12.283 -6.200 -0.657 1.00 97.31 109 GLN A O 1
ATOM 877 N N . ALA A 1 110 ? -10.257 -6.322 0.291 1.00 96.88 110 ALA A N 1
ATOM 878 C CA . ALA A 1 110 ? -9.510 -5.849 -0.875 1.00 96.88 110 ALA A CA 1
ATOM 879 C C . ALA A 1 110 ? -8.702 -6.955 -1.573 1.00 96.88 110 ALA A C 1
ATOM 881 O O . ALA A 1 110 ? -8.204 -6.737 -2.683 1.00 96.88 110 ALA A O 1
ATOM 882 N N . GLY A 1 111 ? -8.549 -8.137 -0.964 1.00 97.25 111 GLY A N 1
ATOM 883 C CA . GLY A 1 111 ? -7.755 -9.238 -1.518 1.00 97.25 111 GLY A CA 1
ATOM 884 C C . GLY A 1 111 ? -6.269 -8.891 -1.630 1.00 97.25 111 GLY A C 1
ATOM 885 O O . GLY A 1 111 ? -5.644 -9.197 -2.653 1.00 97.25 111 GLY A O 1
ATOM 886 N N . ILE A 1 112 ? -5.736 -8.154 -0.652 1.00 98.19 112 ILE A N 1
ATOM 887 C CA . ILE A 1 112 ? -4.323 -7.770 -0.571 1.00 98.19 112 ILE A CA 1
ATOM 888 C C . ILE A 1 112 ? -3.721 -8.468 0.649 1.00 98.19 112 ILE A C 1
ATOM 890 O O . ILE A 1 112 ? -4.101 -8.191 1.783 1.00 98.19 112 ILE A O 1
ATOM 894 N N . ASP A 1 113 ? -2.787 -9.384 0.412 1.00 96.69 113 ASP A N 1
ATOM 895 C CA . ASP A 1 113 ? -2.137 -10.132 1.484 1.00 96.69 113 ASP A CA 1
ATOM 896 C C . ASP A 1 113 ? -1.086 -9.294 2.238 1.00 96.69 113 ASP A C 1
ATOM 898 O O . ASP A 1 113 ? -0.547 -8.304 1.734 1.00 96.69 113 ASP A O 1
ATOM 902 N N . GLN A 1 114 ? -0.750 -9.728 3.456 1.00 95.25 114 GLN A N 1
ATOM 903 C CA . GLN A 1 114 ? 0.231 -9.046 4.304 1.00 95.25 114 GLN A CA 1
ATOM 904 C C . GLN A 1 114 ? 1.599 -8.904 3.627 1.00 95.25 114 GLN A C 1
ATOM 906 O O . GLN A 1 114 ? 2.272 -7.888 3.800 1.00 95.25 114 GLN A O 1
ATOM 911 N N . LYS A 1 115 ? 2.033 -9.914 2.863 1.00 93.50 115 LYS A N 1
ATOM 912 C CA . LYS A 1 115 ? 3.339 -9.872 2.204 1.00 93.50 115 LYS A CA 1
ATOM 913 C C . LYS A 1 115 ? 3.362 -8.768 1.151 1.00 93.50 115 LYS A C 1
ATOM 915 O O . LYS A 1 115 ? 4.341 -8.051 1.053 1.00 93.50 115 LYS A O 1
ATOM 920 N N . THR A 1 116 ? 2.280 -8.579 0.415 1.00 95.44 116 THR A N 1
ATOM 921 C CA . THR A 1 116 ? 2.126 -7.500 -0.557 1.00 95.44 116 THR A CA 1
ATOM 922 C C . THR A 1 116 ? 2.224 -6.133 0.114 1.00 95.44 116 THR A C 1
ATOM 924 O O . THR A 1 116 ? 2.959 -5.283 -0.381 1.00 95.44 116 THR A O 1
ATOM 927 N N . LEU A 1 117 ? 1.551 -5.949 1.257 1.00 95.31 117 LEU A N 1
ATOM 928 C CA . LEU A 1 117 ? 1.590 -4.698 2.023 1.00 95.31 117 LEU A CA 1
ATOM 929 C C . LEU A 1 117 ? 3.015 -4.326 2.453 1.00 95.31 117 LEU A C 1
ATOM 931 O O . LEU A 1 117 ? 3.426 -3.190 2.246 1.00 95.31 117 LEU A O 1
ATOM 935 N N . LYS A 1 118 ? 3.798 -5.293 2.955 1.00 92.00 118 LYS A N 1
ATOM 936 C CA . LYS A 1 118 ? 5.204 -5.079 3.359 1.00 92.00 118 LYS A CA 1
ATOM 937 C C . LYS A 1 118 ? 6.054 -4.450 2.250 1.00 92.00 118 LYS A C 1
ATOM 939 O O . LYS A 1 118 ? 6.870 -3.582 2.529 1.00 92.00 118 LYS A O 1
ATOM 944 N N . PHE A 1 119 ? 5.828 -4.847 0.998 1.00 91.75 119 PHE A N 1
ATOM 945 C CA . PHE A 1 119 ? 6.629 -4.426 -0.158 1.00 91.75 119 PHE A CA 1
ATOM 946 C C . PHE A 1 119 ? 6.090 -3.179 -0.879 1.00 91.75 119 PHE A C 1
ATOM 948 O O . PHE A 1 119 ? 6.638 -2.805 -1.918 1.00 91.75 119 PHE A O 1
ATOM 955 N N . CYS A 1 120 ? 5.015 -2.543 -0.395 1.00 92.06 120 CYS A N 1
ATOM 956 C CA . CYS A 1 120 ? 4.403 -1.399 -1.078 1.00 92.06 120 CYS A CA 1
ATOM 957 C C . CYS A 1 120 ? 5.386 -0.239 -1.285 1.00 92.06 120 CYS A C 1
ATOM 959 O O . CYS A 1 120 ? 5.479 0.269 -2.406 1.00 92.06 120 CYS A O 1
ATOM 961 N N . TYR A 1 121 ? 6.138 0.137 -0.246 1.00 89.75 121 TYR A N 1
ATOM 962 C CA . TYR A 1 121 ? 7.178 1.166 -0.319 1.00 89.75 121 TYR A CA 1
ATOM 963 C C . TYR A 1 121 ? 8.211 0.867 -1.411 1.00 89.75 121 TYR A C 1
ATOM 965 O O . TYR A 1 121 ? 8.327 1.612 -2.387 1.00 89.75 121 TYR A O 1
ATOM 973 N N . ASP A 1 122 ? 8.900 -0.271 -1.306 1.00 86.75 122 ASP A N 1
ATOM 974 C CA . ASP A 1 122 ? 9.977 -0.617 -2.232 1.00 86.75 122 ASP A CA 1
ATOM 975 C C . ASP A 1 122 ? 9.482 -0.760 -3.668 1.00 86.75 122 ASP A C 1
ATOM 977 O O . ASP A 1 122 ? 10.146 -0.361 -4.631 1.00 86.75 122 ASP A O 1
ATOM 981 N N . ARG A 1 123 ? 8.288 -1.337 -3.838 1.00 91.50 123 ARG A N 1
ATOM 982 C CA . ARG A 1 123 ? 7.714 -1.532 -5.163 1.00 91.50 123 ARG A CA 1
ATOM 983 C C . ARG A 1 123 ? 7.352 -0.202 -5.813 1.00 91.50 123 ARG A C 1
ATOM 985 O O . ARG A 1 123 ? 7.577 -0.070 -7.021 1.00 91.50 123 ARG A O 1
ATOM 992 N N . LEU A 1 124 ? 6.817 0.757 -5.052 1.00 90.12 124 LEU A N 1
ATOM 993 C CA . LEU A 1 124 ? 6.560 2.112 -5.535 1.00 90.12 124 LEU A CA 1
ATOM 994 C C . LEU A 1 124 ? 7.868 2.809 -5.900 1.00 90.12 124 LEU A C 1
ATOM 996 O O . LEU A 1 124 ? 7.972 3.352 -6.997 1.00 90.12 124 LEU A O 1
ATOM 1000 N N . HIS A 1 125 ? 8.872 2.739 -5.029 1.00 85.81 125 HIS A N 1
ATOM 1001 C CA . HIS A 1 125 ? 10.176 3.345 -5.270 1.00 85.81 125 HIS A CA 1
ATOM 1002 C C . HIS A 1 125 ? 10.821 2.805 -6.558 1.00 85.81 125 HIS A C 1
ATOM 1004 O O . HIS A 1 125 ? 11.196 3.570 -7.448 1.00 85.81 125 HIS A O 1
ATOM 1010 N N . SER A 1 126 ? 10.846 1.478 -6.723 1.00 88.00 126 SER A N 1
ATOM 1011 C CA . SER A 1 126 ? 11.344 0.820 -7.937 1.00 88.00 126 SER A CA 1
ATOM 1012 C C . SER A 1 126 ? 10.601 1.278 -9.199 1.00 88.00 126 SER A C 1
ATOM 1014 O O . SER A 1 126 ? 11.227 1.528 -10.237 1.00 88.00 126 SER A O 1
ATOM 1016 N N . LEU A 1 127 ? 9.278 1.465 -9.091 1.00 89.38 127 LEU A N 1
ATOM 1017 C CA . LEU A 1 127 ? 8.459 1.961 -10.192 1.00 89.38 127 LEU A CA 1
ATOM 1018 C C . LEU A 1 127 ? 8.814 3.402 -10.545 1.00 89.38 127 LEU A C 1
ATOM 1020 O O . LEU A 1 127 ? 9.002 3.706 -11.718 1.00 89.38 127 LEU A O 1
ATOM 1024 N N . MET A 1 128 ? 8.924 4.285 -9.552 1.00 86.56 128 MET A N 1
ATOM 1025 C CA . MET A 1 128 ? 9.228 5.701 -9.767 1.00 86.56 128 MET A CA 1
ATOM 1026 C C . MET A 1 128 ? 10.587 5.894 -10.445 1.00 86.56 128 MET A C 1
ATOM 1028 O O . MET A 1 128 ? 10.678 6.662 -11.403 1.00 86.56 128 MET A O 1
ATOM 1032 N N . LEU A 1 129 ? 11.602 5.126 -10.033 1.00 85.69 129 LEU A N 1
ATOM 1033 C CA . LEU A 1 129 ? 12.904 5.088 -10.704 1.00 85.69 129 LEU A CA 1
ATOM 1034 C C . LEU A 1 129 ? 12.782 4.593 -12.151 1.00 85.69 129 LEU A C 1
ATOM 1036 O O . LEU A 1 129 ? 13.331 5.188 -13.078 1.00 85.69 129 LEU A O 1
ATOM 1040 N N . THR A 1 130 ? 12.024 3.516 -12.370 1.00 87.88 130 THR A N 1
ATOM 1041 C CA . THR A 1 130 ? 11.822 2.946 -13.709 1.00 87.88 130 THR A CA 1
ATOM 1042 C C . THR A 1 130 ? 11.100 3.920 -14.640 1.00 87.88 130 THR A C 1
ATOM 1044 O O . THR A 1 130 ? 11.441 3.980 -15.820 1.00 87.88 130 THR A O 1
ATOM 1047 N N . LEU A 1 131 ? 10.165 4.715 -14.117 1.00 86.19 131 LEU A N 1
ATOM 1048 C CA . LEU A 1 131 ? 9.412 5.736 -14.849 1.00 86.19 131 LEU A CA 1
ATOM 1049 C C . LEU A 1 131 ? 10.128 7.099 -14.939 1.00 86.19 131 LEU A C 1
ATOM 1051 O O . LEU A 1 131 ? 9.540 8.029 -15.492 1.00 86.19 131 LEU A O 1
ATOM 1055 N N . GLU A 1 132 ? 11.349 7.238 -14.400 1.00 85.06 132 GLU A N 1
ATOM 1056 C CA . GLU A 1 132 ? 12.100 8.509 -14.382 1.00 85.06 132 GLU A CA 1
ATOM 1057 C C . GLU A 1 132 ? 11.286 9.675 -13.800 1.00 85.06 132 GLU A C 1
ATOM 1059 O O . GLU A 1 132 ? 11.248 10.794 -14.317 1.00 85.06 132 GLU A O 1
ATOM 1064 N N . ILE A 1 133 ? 10.577 9.410 -12.706 1.00 80.31 133 ILE A N 1
ATOM 1065 C CA . ILE A 1 133 ? 9.844 10.453 -11.996 1.00 80.31 133 ILE A CA 1
ATOM 1066 C C . ILE A 1 133 ? 10.845 11.273 -11.179 1.00 80.31 133 ILE A C 1
ATOM 1068 O O . ILE A 1 133 ? 11.371 10.797 -10.179 1.00 80.31 133 ILE A O 1
ATOM 1072 N N . THR A 1 134 ? 11.113 12.498 -11.634 1.00 72.88 134 THR A N 1
ATOM 1073 C CA . THR A 1 134 ? 12.021 13.453 -10.977 1.00 72.88 134 THR A CA 1
ATOM 1074 C C . THR A 1 134 ? 11.307 14.412 -10.031 1.00 72.88 134 THR A C 1
ATOM 1076 O O . THR A 1 134 ? 11.902 14.859 -9.061 1.00 72.88 134 THR A O 1
ATOM 1079 N N . ASP A 1 135 ? 10.049 14.740 -10.329 1.00 75.75 135 ASP A N 1
ATOM 1080 C CA . ASP A 1 135 ? 9.196 15.577 -9.486 1.00 75.75 135 ASP A CA 1
ATOM 1081 C C . ASP A 1 135 ? 8.333 14.669 -8.607 1.00 75.75 135 ASP A C 1
ATOM 1083 O O . ASP A 1 135 ? 7.460 13.949 -9.105 1.00 75.75 135 ASP A O 1
ATOM 1087 N N . THR A 1 136 ? 8.659 14.636 -7.317 1.00 74.56 136 THR A N 1
ATOM 1088 C CA . THR A 1 136 ? 8.038 13.753 -6.326 1.00 74.56 136 THR A CA 1
ATOM 1089 C C . THR A 1 136 ? 6.862 14.393 -5.607 1.00 74.56 136 THR A C 1
ATOM 1091 O O . THR A 1 136 ? 6.085 13.658 -5.001 1.00 74.56 136 THR A O 1
ATOM 1094 N N . ASP A 1 137 ? 6.693 15.715 -5.695 1.00 77.12 137 ASP A N 1
ATOM 1095 C CA . ASP A 1 137 ? 5.679 16.447 -4.926 1.00 77.12 137 ASP A CA 1
ATOM 1096 C C . ASP A 1 137 ? 4.268 15.977 -5.299 1.00 77.12 137 ASP A C 1
ATOM 1098 O O . ASP A 1 137 ? 3.422 15.730 -4.438 1.00 77.12 137 ASP A O 1
ATOM 1102 N N . ASP A 1 138 ? 4.064 15.699 -6.587 1.00 74.00 138 ASP A N 1
ATOM 1103 C CA . A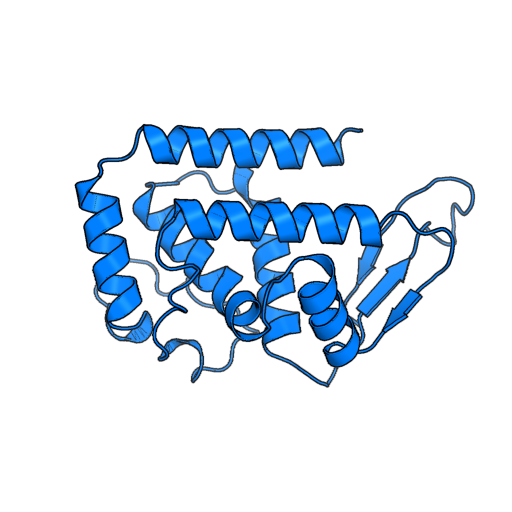SP A 1 138 ? 2.841 15.104 -7.126 1.00 74.00 138 ASP A CA 1
ATOM 1104 C C . ASP A 1 138 ? 2.510 13.720 -6.524 1.00 74.00 138 ASP A C 1
ATOM 1106 O O . ASP A 1 138 ? 1.358 13.288 -6.574 1.00 74.00 138 ASP A O 1
ATOM 1110 N N . PHE A 1 139 ? 3.495 12.992 -5.987 1.00 79.00 139 PHE A N 1
ATOM 1111 C CA . PHE A 1 139 ? 3.366 11.595 -5.552 1.00 79.00 139 PHE A CA 1
ATOM 1112 C C . PHE A 1 139 ? 3.387 11.410 -4.035 1.00 79.00 139 PHE A C 1
ATOM 1114 O O . PHE A 1 139 ? 3.197 10.276 -3.583 1.00 79.00 139 PHE A O 1
ATOM 1121 N N . LEU A 1 140 ? 3.533 12.493 -3.263 1.00 82.69 140 LEU A N 1
ATOM 1122 C CA . LEU A 1 140 ? 3.627 12.456 -1.800 1.00 82.69 140 LEU A CA 1
ATOM 1123 C C . LEU A 1 140 ? 2.493 11.643 -1.169 1.00 82.69 140 LEU A C 1
ATOM 1125 O O . LEU A 1 140 ? 2.747 10.759 -0.360 1.00 82.69 140 LEU A O 1
ATOM 1129 N N . HIS A 1 141 ? 1.247 11.840 -1.606 1.00 82.94 141 HIS A N 1
ATOM 1130 C CA . HIS A 1 141 ? 0.102 11.101 -1.060 1.00 82.94 141 HIS A CA 1
ATOM 1131 C C . HIS A 1 141 ? 0.195 9.584 -1.283 1.00 82.94 141 HIS A C 1
ATOM 1133 O O . HIS A 1 141 ? -0.120 8.801 -0.389 1.00 82.94 141 HIS A O 1
ATOM 1139 N N . VAL A 1 142 ? 0.640 9.148 -2.467 1.00 85.44 142 VAL A N 1
ATOM 1140 C CA . VAL A 1 142 ? 0.809 7.715 -2.762 1.00 85.44 142 VAL A CA 1
ATOM 1141 C C . VAL A 1 142 ? 2.000 7.140 -2.007 1.00 85.44 142 VAL A C 1
ATOM 1143 O O . VAL A 1 142 ? 1.917 6.000 -1.555 1.00 85.44 142 VAL A O 1
ATOM 1146 N N . GLN A 1 143 ? 3.066 7.920 -1.817 1.00 86.81 143 GLN A N 1
ATOM 1147 C CA . GLN A 1 143 ? 4.173 7.534 -0.944 1.00 86.81 143 GLN A CA 1
ATOM 1148 C C . GLN A 1 143 ? 3.680 7.323 0.489 1.00 86.81 143 GLN A C 1
ATOM 1150 O O . GLN A 1 143 ? 3.853 6.227 1.005 1.00 86.81 143 GLN A O 1
ATOM 1155 N N . THR A 1 144 ? 2.934 8.274 1.061 1.00 87.50 144 THR A N 1
ATOM 1156 C CA . THR A 1 144 ? 2.358 8.149 2.411 1.00 87.50 144 THR A CA 1
ATOM 1157 C C . THR A 1 144 ? 1.482 6.902 2.561 1.00 87.50 144 THR A C 1
ATOM 1159 O O . THR A 1 144 ? 1.573 6.197 3.563 1.00 87.50 144 THR A O 1
ATOM 1162 N N . ILE A 1 145 ? 0.658 6.576 1.560 1.00 90.88 145 ILE A N 1
ATOM 1163 C CA . ILE A 1 145 ? -0.167 5.356 1.582 1.00 90.88 145 ILE A CA 1
ATOM 1164 C C . ILE A 1 145 ? 0.697 4.091 1.530 1.00 90.88 145 ILE A C 1
ATOM 1166 O O . ILE A 1 145 ? 0.396 3.113 2.216 1.00 90.88 145 ILE A O 1
ATOM 1170 N N . CYS A 1 146 ? 1.753 4.083 0.716 1.00 91.50 146 CYS A N 1
ATOM 1171 C CA . CYS A 1 146 ? 2.682 2.961 0.644 1.00 91.50 146 CYS A CA 1
ATOM 1172 C C . CYS A 1 146 ? 3.497 2.804 1.931 1.00 91.50 146 CYS A C 1
ATOM 1174 O O . CYS A 1 146 ? 3.670 1.672 2.375 1.00 91.50 146 CYS A O 1
ATOM 1176 N N . ASP A 1 147 ? 3.933 3.902 2.548 1.00 89.38 147 ASP A N 1
ATOM 1177 C CA . ASP A 1 147 ? 4.611 3.911 3.846 1.00 89.38 147 ASP A CA 1
ATOM 1178 C C . ASP A 1 147 ? 3.706 3.323 4.926 1.00 89.38 147 ASP A C 1
ATOM 1180 O O . ASP A 1 147 ? 4.096 2.394 5.634 1.00 89.38 147 ASP A O 1
ATOM 1184 N N . PHE A 1 148 ? 2.461 3.802 4.987 1.00 91.75 148 PHE A N 1
ATOM 1185 C CA . PHE A 1 148 ? 1.433 3.275 5.875 1.00 91.75 148 PHE A CA 1
ATOM 1186 C C . PHE A 1 148 ? 1.215 1.770 5.661 1.00 91.75 148 PHE A C 1
ATOM 1188 O O . PHE A 1 148 ? 1.287 0.996 6.616 1.00 91.75 148 PHE A O 1
ATOM 1195 N N . ALA A 1 149 ? 0.998 1.339 4.412 1.00 93.81 149 ALA A N 1
ATOM 1196 C CA . ALA A 1 149 ? 0.796 -0.065 4.057 1.00 93.81 149 ALA A CA 1
ATOM 1197 C C . ALA A 1 149 ? 1.984 -0.940 4.475 1.00 93.81 149 ALA A C 1
ATOM 1199 O O . ALA A 1 149 ? 1.802 -2.017 5.046 1.00 93.81 149 ALA A O 1
ATOM 1200 N N . THR A 1 150 ? 3.200 -0.459 4.225 1.00 92.50 150 THR A N 1
ATOM 1201 C CA . THR A 1 150 ? 4.430 -1.138 4.611 1.00 92.50 150 THR A CA 1
ATOM 1202 C C . THR A 1 150 ? 4.546 -1.252 6.129 1.00 92.50 150 THR A C 1
ATOM 1204 O O . THR A 1 150 ? 4.856 -2.339 6.618 1.00 92.50 150 THR A O 1
ATOM 1207 N N . LEU A 1 151 ? 4.225 -0.201 6.885 1.00 91.19 151 LEU A N 1
ATOM 1208 C CA . LEU A 1 151 ? 4.274 -0.208 8.348 1.00 91.19 151 LEU A CA 1
ATOM 1209 C C . LEU A 1 151 ? 3.280 -1.224 8.934 1.00 91.19 151 LEU A C 1
ATOM 1211 O O . LEU A 1 151 ? 3.693 -2.107 9.690 1.00 91.19 151 LEU A O 1
ATOM 1215 N N . VAL A 1 152 ? 2.006 -1.185 8.520 1.00 92.81 152 VAL A N 1
ATOM 1216 C CA . VAL A 1 152 ? 0.986 -2.146 8.995 1.00 92.81 152 VAL A CA 1
ATOM 1217 C C . VAL A 1 152 ? 1.251 -3.576 8.534 1.00 92.81 152 VAL A C 1
ATOM 1219 O O . VAL A 1 152 ? 0.977 -4.529 9.262 1.00 92.81 152 VAL A O 1
ATOM 1222 N N . GLY A 1 153 ? 1.828 -3.752 7.344 1.00 92.69 153 GLY A N 1
ATOM 1223 C CA . GLY A 1 153 ? 2.241 -5.060 6.848 1.00 92.69 153 GLY A CA 1
ATOM 1224 C C . GLY A 1 153 ? 3.402 -5.646 7.654 1.00 92.69 153 GLY A C 1
ATOM 1225 O O . GLY A 1 153 ? 3.438 -6.858 7.885 1.00 92.69 153 GLY A O 1
ATOM 1226 N N . THR A 1 154 ? 4.340 -4.800 8.083 1.00 90.69 154 THR A N 1
ATOM 1227 C CA . THR A 1 154 ? 5.596 -5.178 8.747 1.00 90.69 154 THR A CA 1
ATOM 1228 C C . THR A 1 154 ? 5.397 -5.464 10.226 1.00 90.69 154 THR A C 1
ATOM 1230 O O . THR A 1 154 ? 5.764 -6.539 10.710 1.00 90.69 154 THR A O 1
ATOM 1233 N N . TYR A 1 155 ? 4.780 -4.531 10.941 1.00 90.19 155 TYR A N 1
ATOM 1234 C CA . TYR A 1 155 ? 4.661 -4.585 12.386 1.00 90.19 155 TYR A CA 1
ATOM 1235 C C . TYR A 1 155 ? 3.273 -5.077 12.790 1.00 90.19 155 TYR A C 1
ATOM 1237 O O . TYR A 1 155 ? 2.261 -4.408 12.621 1.00 90.19 155 TYR A O 1
ATOM 1245 N N . SER A 1 156 ? 3.223 -6.272 13.372 1.00 88.94 156 SER A N 1
ATOM 1246 C CA . SER A 1 156 ? 1.978 -6.865 13.882 1.00 88.94 156 SER A CA 1
ATOM 1247 C C . SER A 1 156 ? 1.593 -6.372 15.281 1.00 88.94 156 SER A C 1
ATOM 1249 O O . SER A 1 156 ? 0.499 -6.660 15.762 1.00 88.94 156 SER A O 1
ATOM 1251 N N . ARG A 1 157 ? 2.506 -5.681 15.972 1.00 87.06 157 ARG A N 1
ATOM 1252 C CA . ARG A 1 157 ? 2.376 -5.224 17.361 1.00 87.06 157 ARG A CA 1
ATOM 1253 C C . ARG A 1 157 ? 3.165 -3.930 17.550 1.00 87.06 157 ARG A C 1
ATOM 1255 O O . ARG A 1 157 ? 4.048 -3.635 16.751 1.00 87.06 157 ARG A O 1
ATOM 1262 N N . GLY A 1 158 ? 2.893 -3.228 18.647 1.00 84.81 158 GLY A N 1
ATOM 1263 C CA . GLY A 1 158 ? 3.637 -2.032 19.060 1.00 84.81 158 GLY A CA 1
ATOM 1264 C C . GLY A 1 158 ? 2.915 -0.713 18.796 1.00 84.81 158 GLY A C 1
ATOM 1265 O O . GLY A 1 158 ? 3.354 0.299 19.316 1.00 84.81 158 GLY A O 1
ATOM 1266 N N . PHE A 1 159 ? 1.802 -0.743 18.063 1.00 90.50 159 PHE A N 1
ATOM 1267 C CA . PHE A 1 159 ? 0.943 0.409 17.788 1.00 90.50 159 PHE A CA 1
ATOM 1268 C C . PHE A 1 159 ? -0.501 -0.066 17.561 1.00 90.50 159 PHE A C 1
ATOM 1270 O O . PHE A 1 159 ? -0.774 -1.273 17.503 1.00 90.50 159 PHE A O 1
ATOM 1277 N N . SER A 1 160 ? -1.436 0.876 17.474 1.00 92.31 160 SER A N 1
ATOM 1278 C CA . SER A 1 160 ? -2.829 0.634 17.064 1.00 92.31 160 SER A CA 1
ATOM 1279 C C . SER A 1 160 ? -3.149 1.461 15.823 1.00 92.31 160 SER A C 1
ATOM 1281 O O . SER A 1 160 ? -2.438 2.412 15.532 1.00 92.31 160 SER A O 1
ATOM 1283 N N . ILE A 1 161 ? -4.208 1.116 15.100 1.00 94.75 161 ILE A N 1
ATOM 1284 C CA . ILE A 1 161 ? -4.780 1.988 14.076 1.00 94.75 161 ILE A CA 1
ATOM 1285 C C . ILE A 1 161 ? -5.988 2.662 14.713 1.00 94.75 161 ILE A C 1
ATOM 1287 O O . ILE A 1 161 ? -6.859 1.965 15.239 1.00 94.75 161 ILE A O 1
ATOM 1291 N N . ILE A 1 162 ? -6.013 3.992 14.696 1.00 93.81 162 ILE A N 1
ATOM 1292 C CA . ILE A 1 162 ? -7.162 4.788 15.133 1.00 93.81 162 ILE A CA 1
ATOM 1293 C C . ILE A 1 162 ? -7.723 5.513 13.912 1.00 93.81 162 ILE A C 1
ATOM 1295 O O . ILE A 1 162 ? -6.960 6.134 13.173 1.00 93.81 162 ILE A O 1
ATOM 1299 N N . ILE A 1 163 ? -9.031 5.399 13.697 1.00 93.44 163 ILE A N 1
ATOM 1300 C CA . ILE A 1 163 ? -9.776 6.144 12.683 1.00 93.44 163 ILE A CA 1
ATOM 1301 C C . ILE A 1 163 ? -10.741 7.061 13.422 1.00 93.44 163 ILE A C 1
ATOM 1303 O O . ILE A 1 163 ? -11.600 6.588 14.164 1.00 93.44 163 ILE A O 1
ATOM 1307 N N . GLU A 1 164 ? -10.577 8.363 13.234 1.00 90.62 164 GLU A N 1
ATOM 1308 C CA . GLU A 1 164 ? -11.422 9.396 13.829 1.00 90.62 164 GLU A CA 1
ATOM 1309 C C . GLU A 1 164 ? -12.198 10.074 12.701 1.00 90.62 164 GLU A C 1
ATOM 1311 O O . GLU A 1 164 ? -11.564 10.504 11.743 1.00 90.62 164 GLU A O 1
ATOM 1316 N N . PRO A 1 165 ? -13.534 10.158 12.761 1.00 89.25 165 PRO A N 1
ATOM 1317 C CA . PRO A 1 165 ? -14.340 10.713 11.669 1.00 89.25 165 PRO A CA 1
ATOM 1318 C C . PRO A 1 165 ? -14.418 12.250 11.654 1.00 89.25 165 PRO A C 1
ATOM 1320 O O . PRO A 1 165 ? -14.755 12.855 10.632 1.00 89.25 165 PRO A O 1
ATOM 1323 N N . PHE A 1 166 ? -14.118 12.892 12.782 1.00 86.56 166 PHE A N 1
ATOM 1324 C CA . PHE A 1 166 ? -14.138 14.341 12.960 1.00 86.56 166 PHE A CA 1
ATOM 1325 C C . PHE A 1 166 ? -13.115 14.771 14.018 1.00 86.56 166 PHE A C 1
ATOM 1327 O O . PHE A 1 166 ? -12.792 14.007 14.928 1.00 86.56 166 PHE A O 1
ATOM 1334 N N . ASP A 1 167 ? -12.662 16.024 13.942 1.00 82.62 167 ASP A N 1
ATOM 1335 C CA . ASP A 1 167 ? -11.923 16.673 15.030 1.00 82.62 167 ASP A CA 1
ATOM 1336 C C . ASP A 1 167 ? -12.868 16.881 16.230 1.00 82.62 167 ASP A C 1
ATOM 1338 O O . ASP A 1 167 ? -13.970 17.419 16.079 1.00 82.62 167 ASP A O 1
ATOM 1342 N N . GLU A 1 168 ? -12.439 16.509 17.442 1.00 79.62 168 GLU A N 1
ATOM 1343 C CA . GLU A 1 168 ? -13.186 16.738 18.691 1.00 79.62 168 GLU A CA 1
ATOM 1344 C C . GLU A 1 168 ? -13.607 18.208 18.874 1.00 79.62 168 GLU A C 1
ATOM 1346 O O . GLU A 1 168 ? -14.624 18.508 19.504 1.00 79.62 168 GLU A O 1
ATOM 1351 N N . ARG A 1 169 ? -12.833 19.146 18.316 1.00 85.69 169 ARG A N 1
ATOM 1352 C CA . ARG A 1 169 ? -13.099 20.590 18.357 1.00 85.69 169 ARG A CA 1
ATOM 1353 C C . ARG A 1 169 ? -14.188 21.018 17.375 1.00 85.69 169 ARG A C 1
ATOM 1355 O O . ARG A 1 169 ? -14.752 22.100 17.542 1.00 85.69 169 ARG A O 1
ATOM 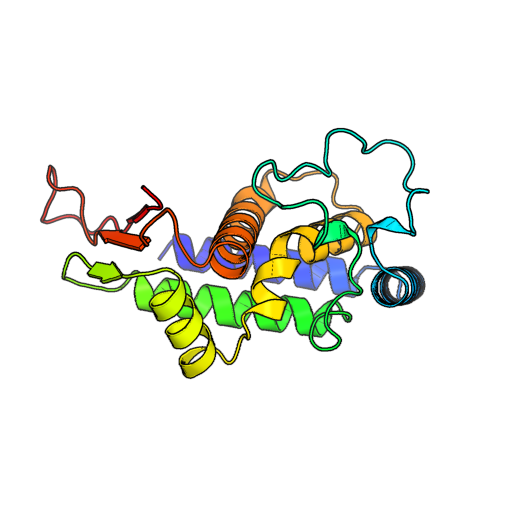1362 N N . MET A 1 170 ? -14.470 20.209 16.354 1.00 83.94 170 MET A N 1
ATOM 1363 C CA . MET A 1 170 ? -15.423 20.496 15.279 1.00 83.94 170 MET A CA 1
ATOM 1364 C C . MET A 1 170 ? -16.276 19.258 14.924 1.00 83.94 170 MET A C 1
ATOM 1366 O O . MET A 1 170 ? -16.293 18.834 13.771 1.00 83.94 170 MET A O 1
ATOM 1370 N N . PRO A 1 171 ? -17.077 18.716 15.861 1.00 78.50 171 PRO A N 1
ATOM 1371 C CA . PRO A 1 171 ? -17.773 17.429 15.696 1.00 78.50 171 PRO A CA 1
ATOM 1372 C C . PRO A 1 171 ? -18.867 17.411 14.613 1.00 78.50 171 PRO A C 1
ATOM 1374 O O . PRO A 1 171 ? -19.415 16.364 14.291 1.00 78.50 171 PRO A O 1
ATOM 1377 N N . HIS A 1 172 ? -19.231 18.571 14.061 1.00 81.31 172 HIS A N 1
ATOM 1378 C CA . HIS A 1 172 ? -20.217 18.690 12.981 1.00 81.31 172 HIS A CA 1
ATOM 1379 C C . HIS A 1 172 ? -19.582 18.821 11.591 1.00 81.31 172 HIS A C 1
ATOM 1381 O O . HIS A 1 172 ? -20.307 18.940 10.603 1.00 81.31 172 HIS A O 1
ATOM 1387 N N . ILE A 1 173 ? -18.250 18.846 11.510 1.00 83.69 173 ILE A N 1
ATOM 1388 C CA . ILE A 1 173 ? -17.499 18.963 10.262 1.00 83.69 173 ILE A CA 1
ATOM 1389 C C . ILE A 1 173 ? -16.755 17.638 10.061 1.00 83.69 173 ILE A C 1
ATOM 1391 O O . ILE A 1 173 ? -15.845 17.351 10.836 1.00 83.69 173 ILE A O 1
ATOM 1395 N N . PRO A 1 174 ? -17.130 16.827 9.054 1.00 80.31 174 PRO A N 1
ATOM 1396 C CA . PRO A 1 174 ? -16.393 15.612 8.727 1.00 80.31 174 PRO A CA 1
ATOM 1397 C C . PRO A 1 174 ? -14.946 15.947 8.352 1.00 80.31 174 PRO A C 1
ATOM 1399 O O . PRO A 1 174 ? -14.715 16.714 7.415 1.00 80.31 174 PRO A O 1
ATOM 1402 N N . ASP A 1 175 ? -13.998 15.364 9.079 1.00 84.38 175 ASP A N 1
ATOM 1403 C CA . ASP A 1 175 ? -12.557 15.506 8.850 1.00 84.38 175 ASP A CA 1
ATOM 1404 C C . ASP A 1 175 ? -11.860 14.201 9.263 1.00 84.38 175 ASP A C 1
ATOM 1406 O O . ASP A 1 175 ? -11.296 14.110 10.356 1.00 84.38 175 ASP A O 1
ATOM 1410 N N . PRO A 1 176 ? -11.999 13.134 8.452 1.00 84.44 176 PRO A N 1
ATOM 1411 C CA . PRO A 1 176 ? -11.576 11.814 8.866 1.00 84.44 176 PRO A CA 1
ATOM 1412 C C . PRO A 1 176 ? -10.051 11.679 8.850 1.00 84.44 176 PRO A C 1
ATOM 1414 O O . PRO A 1 176 ? -9.398 11.924 7.830 1.00 84.44 176 PRO A O 1
ATOM 1417 N N . VAL A 1 177 ? -9.480 11.205 9.955 1.00 86.94 177 VAL A N 1
ATOM 1418 C CA . VAL A 1 177 ? -8.038 10.999 10.117 1.00 86.94 177 VAL A CA 1
ATOM 1419 C C . VAL A 1 177 ? -7.750 9.555 10.507 1.00 86.94 177 VAL A C 1
ATOM 1421 O O . VAL A 1 177 ? -8.413 8.974 11.362 1.00 86.94 177 VAL A O 1
ATOM 1424 N N . LEU A 1 178 ? -6.714 8.981 9.893 1.00 87.69 178 LEU A N 1
ATOM 1425 C CA . LEU A 1 178 ? -6.129 7.711 10.310 1.00 87.69 178 LEU A CA 1
ATOM 1426 C C . LEU A 1 178 ? -4.783 7.970 10.984 1.00 87.69 178 LEU A C 1
ATOM 1428 O O . LEU A 1 178 ? -3.895 8.579 10.385 1.00 87.69 178 LEU A O 1
ATOM 1432 N N . GLN A 1 179 ? -4.618 7.466 12.205 1.00 87.00 179 GLN A N 1
ATOM 1433 C CA . GLN A 1 179 ? -3.420 7.674 13.015 1.00 87.00 179 GLN A CA 1
ATOM 1434 C C . GLN A 1 179 ? -2.804 6.358 13.498 1.00 87.00 179 GLN A C 1
ATOM 1436 O O . GLN A 1 179 ? -3.497 5.362 13.726 1.00 87.00 179 GLN A O 1
ATOM 1441 N N . LEU A 1 180 ? -1.481 6.391 13.676 1.00 84.94 180 LEU A N 1
ATOM 1442 C CA . LEU A 1 180 ? -0.664 5.311 14.226 1.00 84.94 180 LEU A CA 1
ATOM 1443 C C . LEU A 1 180 ? 0.050 5.805 15.505 1.00 84.94 180 LEU A C 1
ATOM 1445 O O . LEU A 1 180 ? 1.173 6.301 15.397 1.00 84.94 180 LEU A O 1
ATOM 1449 N N . PRO A 1 181 ? -0.601 5.755 16.682 1.00 69.62 181 PRO A N 1
ATOM 1450 C CA . PRO A 1 181 ? -0.007 6.144 17.966 1.00 69.62 181 PRO A CA 1
ATOM 1451 C C . PRO A 1 181 ? 1.045 5.164 18.498 1.00 69.62 181 PRO A C 1
ATOM 1453 O O . PRO A 1 181 ? 0.943 3.946 18.208 1.00 69.62 181 PRO A O 1
#

Secondary structure (DSSP, 8-state):
-HHHHHHHHHHHHHHHHHHHS-HHHHHHHHHHHHH-TGGG---TT-TTTS--TT--TTGGGSPPPGGGSSHHHHHHHHHHHHHHHHHHH--SS-EEE-HHHHHHHHHHHH---HHHHHTHHHHHHHHHHHTT----GGGHHHHHHHHHHHHHHH-SSS--EEEEEE-TT-TTSEEEEEE--

InterPro domains:
  IPR001945 RAD3/XPD [PR00852] (18-37)
  IPR001945 RAD3/XPD [PR00852] (53-71)
  IPR001945 RAD3/XPD [PR00852] (78-99)
  IPR001945 RAD3/XPD [PR00852] (117-139)
  IPR001945 RAD3/XPD [PR00852] (148-166)
  IPR010643 Helical and beta-bridge 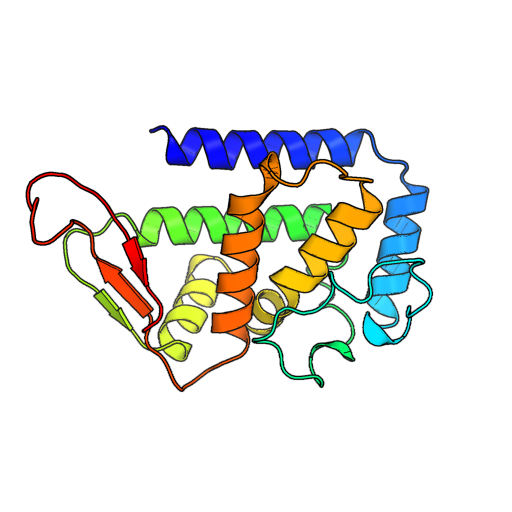domain [PF06777] (17-158)
  IPR045028 Helicase superfamily 1/2, DinG/Rad3-like [PTHR11472] (16-164)

Organism: Salix viminalis (NCBI:txid40686)

Foldseek 3Di:
DVVVCLLVVLLVVLVVLVVVADPVLLVVQLVCLQQFQVVPPPPPDPPPPPDPVLDDPVLRGDRQDPQLSHVVSLSLLLVLLVVVVVVVLPDLDKDKFFLVVVQVSSCVRSVQHLSNLLCLQVSVVSSCVSSVPPPCPSVVVSNVSSSVSNNSSHDRDDWMWIWDQDDPVCSPDGDIDIDTD